Protein AF-F8E6B6-F1 (afdb_monomer)

Foldseek 3Di:
DDPLVVVCVVCVVVVADSVLSVVLVVDPDPDPVVSVVVSVVVSVVVVVVVVLVVVVVVVCLPDPPPQPDDDCPPDDDPPPDDPVCLLCVVCVVVVHDDDDDDDPPPCSVVSVSNSVVSVSVND

Mean predicted aligned error: 11.12 Å

Organism: Flexistipes sinusarabici (strain ATCC 49648 / DSM 4947 / MAS 10) (NCBI:txid717231)

pLDDT: mean 74.91, std 8.6, range [46.22, 86.38]

Secondary structure (DSSP, 8-state):
--HHHHHHHHHHHTT--THHHHHHTT---SSHHHHHHHHHHHHHHHHHHHHHHHHHHHTT-S-TTS-TT--GGG----TT--HHHHHTTHHHHHTPPP----STTSSHHHHHHHHHHHHHH--

Nearest PDB structures (foldseek):
  8q4d-assembly1_O  TM=7.217E-01  e=8.649E-02  Geobacillus stearothermophilus
  8q3w-assembly1_A  TM=5.549E-01  e=1.029E-01  Geobacillus stearothermophilus

InterPro domains:
  IPR002611 IstB-like ATP-binding domain [PF01695] (33-119)
  IPR027417 P-loop containing nucleoside triphosphate hydrolase [G3DSA:3.40.50.300] (58-122)
  IPR027417 P-loop containing nucleoside triphosphate hydrolase [SSF52540] (30-116)

Solvent-accessible surface area (backbone atoms only — not comparable to full-atom values): 7794 Å² total; per-residue (Å²): 134,55,74,67,56,56,51,47,51,52,30,56,76,70,70,44,66,72,62,53,64,65,45,60,79,72,58,89,56,86,51,69,67,60,36,52,50,54,51,49,50,53,51,53,50,52,52,50,53,52,49,48,54,50,50,53,62,70,68,61,68,89,66,91,87,73,75,90,75,77,74,70,84,85,64,87,63,59,98,89,54,51,73,65,43,46,48,68,32,44,44,65,80,70,72,51,86,87,81,88,83,77,66,90,87,76,47,58,73,58,50,55,47,54,35,55,49,33,39,60,74,74,109

Structure (mmCIF, N/CA/C/O backbone):
data_AF-F8E6B6-F1
#
_entry.id   AF-F8E6B6-F1
#
loop_
_atom_site.group_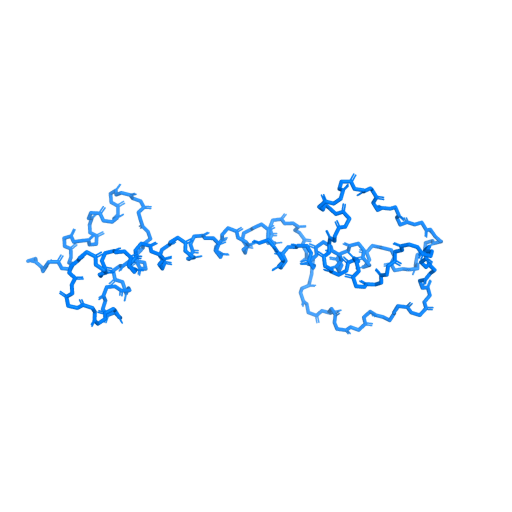PDB
_atom_site.id
_atom_site.type_symbol
_atom_site.label_atom_id
_atom_site.label_alt_id
_atom_site.label_comp_id
_atom_site.label_asym_id
_atom_site.label_entity_id
_atom_site.label_seq_id
_atom_site.pdbx_PDB_ins_code
_atom_site.Cartn_x
_atom_site.Cartn_y
_atom_site.Cartn_z
_atom_site.occupancy
_atom_site.B_iso_or_equiv
_atom_site.auth_seq_id
_atom_site.auth_comp_id
_atom_site.auth_asym_id
_atom_site.auth_atom_id
_atom_site.pdbx_PDB_model_num
ATOM 1 N N . MET A 1 1 ? -9.325 5.562 35.768 1.00 56.88 1 MET A N 1
ATOM 2 C CA . MET A 1 1 ? -8.931 5.036 34.451 1.00 56.88 1 MET A CA 1
ATOM 3 C C . MET A 1 1 ? -10.091 5.275 33.508 1.00 56.88 1 MET A C 1
ATOM 5 O O . MET A 1 1 ? -11.202 4.861 33.825 1.00 56.88 1 MET A O 1
ATOM 9 N N . SER A 1 2 ? -9.884 6.057 32.454 1.00 79.25 2 SER A N 1
ATOM 10 C CA . SER A 1 2 ? -10.940 6.362 31.484 1.00 79.25 2 SER A CA 1
ATOM 11 C C . SER A 1 2 ? -11.155 5.178 30.534 1.00 79.25 2 SER A C 1
ATOM 13 O O . SER A 1 2 ? -10.240 4.397 30.288 1.00 79.25 2 SER A O 1
ATOM 15 N N . VAL A 1 3 ? -12.357 5.047 29.964 1.00 74.38 3 VAL A N 1
ATOM 16 C CA . VAL A 1 3 ? -12.676 3.981 28.990 1.00 74.38 3 VAL A CA 1
ATOM 17 C C . VAL A 1 3 ? -11.701 3.994 27.801 1.00 74.38 3 VAL A C 1
ATOM 19 O O . VAL A 1 3 ? -11.324 2.941 27.296 1.00 74.38 3 VAL A O 1
ATOM 22 N N . ILE A 1 4 ? -11.236 5.179 27.397 1.00 75.00 4 ILE A N 1
ATOM 23 C CA . ILE A 1 4 ? -10.268 5.368 26.308 1.00 75.00 4 ILE A CA 1
ATOM 24 C C . ILE A 1 4 ? -8.899 4.769 26.669 1.00 75.00 4 ILE A C 1
ATOM 26 O O . ILE A 1 4 ? -8.270 4.129 25.827 1.00 75.00 4 ILE A O 1
ATOM 30 N N . GLU A 1 5 ? -8.452 4.918 27.918 1.00 75.06 5 GLU A N 1
ATOM 31 C CA . GLU A 1 5 ? -7.196 4.323 28.398 1.00 75.06 5 GLU A CA 1
ATOM 32 C C . GLU A 1 5 ? -7.261 2.790 28.380 1.00 75.06 5 GLU A C 1
ATOM 34 O O . GLU A 1 5 ? -6.332 2.146 27.896 1.00 75.06 5 GLU A O 1
ATOM 39 N N . SER A 1 6 ? -8.381 2.199 28.810 1.00 74.31 6 SER A N 1
ATOM 40 C CA . SER A 1 6 ? -8.574 0.741 28.769 1.00 74.31 6 SER A CA 1
ATOM 41 C C . SER A 1 6 ? -8.606 0.192 27.338 1.00 74.31 6 SER A C 1
ATOM 43 O O . SER A 1 6 ? -8.052 -0.872 27.062 1.00 74.31 6 SER A O 1
ATOM 45 N N . VAL A 1 7 ? -9.206 0.927 26.397 1.00 75.81 7 VAL A N 1
ATOM 46 C CA . VAL A 1 7 ? -9.181 0.558 24.972 1.00 75.81 7 VAL A CA 1
ATOM 47 C C . VAL A 1 7 ? -7.761 0.638 24.406 1.00 75.81 7 VAL A C 1
ATOM 49 O O . VAL A 1 7 ? -7.362 -0.237 23.635 1.00 75.81 7 VAL A O 1
ATOM 52 N N . ALA A 1 8 ? -6.979 1.648 24.790 1.00 75.69 8 ALA A N 1
ATOM 53 C CA . ALA A 1 8 ? -5.594 1.786 24.350 1.00 75.69 8 ALA A CA 1
ATOM 54 C C . ALA A 1 8 ? -4.710 0.624 24.836 1.00 75.69 8 ALA A C 1
ATOM 56 O O . ALA A 1 8 ? -3.876 0.124 24.075 1.00 75.69 8 ALA A O 1
ATOM 57 N N . GLU A 1 9 ? -4.911 0.159 26.070 1.00 75.50 9 GLU A N 1
ATOM 58 C CA . GLU A 1 9 ? -4.213 -1.012 26.613 1.00 75.50 9 GLU A CA 1
ATOM 59 C C . GLU A 1 9 ? -4.593 -2.304 25.887 1.00 75.50 9 GLU A C 1
ATOM 61 O O . GLU A 1 9 ? -3.701 -3.029 25.441 1.00 75.50 9 GLU A O 1
ATOM 66 N N . ALA A 1 10 ? -5.888 -2.542 25.655 1.00 73.00 10 ALA A N 1
ATOM 67 C CA . ALA A 1 10 ? -6.349 -3.688 24.873 1.00 73.00 10 ALA A CA 1
ATOM 68 C C . ALA A 1 10 ? -5.787 -3.664 23.438 1.00 73.00 10 ALA A C 1
ATOM 70 O O . ALA A 1 10 ? -5.333 -4.684 22.919 1.00 73.00 10 ALA A O 1
ATOM 71 N N . CYS A 1 11 ? -5.737 -2.487 22.800 1.00 78.19 11 CYS A N 1
ATOM 72 C CA . CYS A 1 11 ? -5.118 -2.329 21.482 1.00 78.19 11 CYS A CA 1
ATOM 73 C C . CYS A 1 11 ? -3.627 -2.688 21.505 1.00 78.19 11 CYS A C 1
ATOM 75 O O . CYS A 1 11 ? -3.135 -3.330 20.577 1.00 78.19 11 CYS A O 1
ATOM 77 N N . LYS A 1 12 ? -2.902 -2.318 22.566 1.00 75.94 12 LYS A N 1
ATOM 78 C CA . LYS A 1 12 ? -1.479 -2.646 22.728 1.00 75.94 12 LYS A CA 1
ATOM 79 C C . LYS A 1 12 ? -1.258 -4.154 22.872 1.00 75.94 12 LYS A C 1
ATOM 81 O O . LYS A 1 12 ? -0.342 -4.684 22.244 1.00 75.94 12 LYS A O 1
ATOM 86 N N . GLU A 1 13 ? -2.095 -4.838 23.648 1.00 75.19 13 GLU A N 1
ATOM 87 C CA . GLU A 1 13 ? -2.023 -6.292 23.848 1.00 75.19 13 GLU A CA 1
ATOM 88 C C . GLU A 1 13 ? -2.354 -7.067 22.563 1.00 75.19 13 GLU A C 1
ATOM 90 O O . GLU A 1 13 ? -1.638 -7.991 22.175 1.00 75.19 13 GLU A O 1
ATOM 95 N N . LEU A 1 14 ? -3.358 -6.600 21.818 1.00 76.25 14 LEU A N 1
ATOM 96 C CA . LEU A 1 14 ? -3.760 -7.160 20.525 1.00 76.25 14 LEU A CA 1
ATOM 97 C C . LEU A 1 14 ? -2.840 -6.758 19.356 1.00 76.25 14 LEU A C 1
ATOM 99 O O . LEU A 1 14 ? -3.092 -7.145 18.213 1.00 76.25 14 LEU A O 1
ATOM 103 N N . LYS A 1 15 ? -1.768 -5.989 19.610 1.00 76.94 15 LYS A N 1
ATOM 104 C CA . LYS A 1 15 ? -0.851 -5.449 18.583 1.00 76.94 15 LYS A CA 1
ATOM 105 C C . LYS A 1 15 ? -1.586 -4.659 17.489 1.00 76.94 15 LYS A C 1
ATOM 107 O O . LYS A 1 15 ? -1.247 -4.715 16.302 1.00 76.94 15 LYS A O 1
ATOM 112 N N . L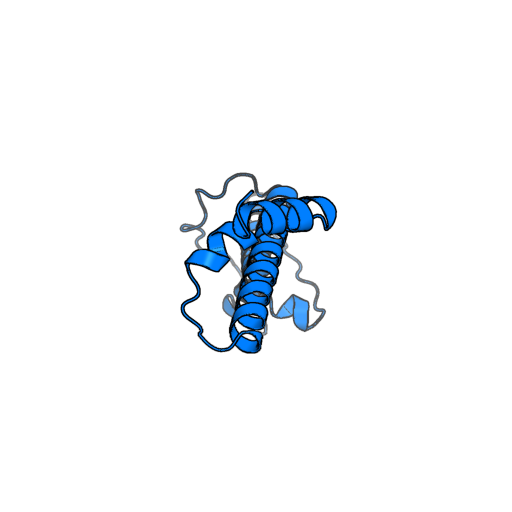EU A 1 16 ? -2.625 -3.943 17.888 1.00 76.19 16 LEU A N 1
ATOM 113 C CA . LEU A 1 16 ? -3.354 -3.011 17.046 1.00 76.19 16 LEU A CA 1
ATOM 114 C C . LEU A 1 16 ? -2.643 -1.653 17.027 1.00 76.19 16 LEU A C 1
ATOM 116 O O . LEU A 1 16 ? -1.962 -1.281 17.985 1.00 76.19 16 LEU A O 1
ATOM 120 N N . SER A 1 17 ? -2.757 -0.918 15.916 1.00 75.75 17 SER A N 1
ATOM 121 C CA . SER A 1 17 ? -2.135 0.403 15.811 1.00 75.75 17 SER A CA 1
ATOM 122 C C . SER A 1 17 ? -2.744 1.364 16.834 1.00 75.75 17 SER A C 1
ATOM 124 O O . SER A 1 17 ? -3.958 1.369 17.041 1.00 75.75 17 SER A O 1
ATOM 126 N N . ARG A 1 18 ? -1.920 2.249 17.416 1.00 72.75 18 ARG A N 1
ATOM 127 C CA . ARG A 1 18 ? -2.408 3.350 18.274 1.00 72.75 18 ARG A CA 1
ATOM 128 C C . ARG A 1 18 ? -3.402 4.258 17.548 1.00 72.75 18 ARG A C 1
ATOM 130 O O . ARG A 1 18 ? -4.278 4.821 18.193 1.00 72.75 18 ARG A O 1
ATOM 137 N N . ASN A 1 19 ? -3.334 4.301 16.217 1.00 76.06 19 ASN A N 1
ATOM 138 C CA . ASN A 1 19 ? -4.248 5.068 15.374 1.00 76.06 19 ASN A CA 1
ATOM 139 C C . ASN A 1 19 ? -5.722 4.673 15.549 1.00 76.06 19 ASN A C 1
ATOM 141 O O . ASN A 1 19 ? -6.592 5.475 15.231 1.00 76.06 19 ASN A O 1
ATOM 145 N N . ILE A 1 20 ? -6.027 3.472 16.056 1.00 79.81 20 ILE A N 1
ATOM 146 C CA . ILE A 1 20 ? -7.405 3.089 16.393 1.00 79.81 20 ILE A CA 1
ATOM 147 C C . ILE A 1 20 ? -7.975 4.034 17.457 1.00 79.81 20 ILE A C 1
ATOM 149 O O . ILE A 1 20 ? -9.082 4.540 17.302 1.00 79.81 20 ILE A O 1
ATOM 153 N N . VAL A 1 21 ? -7.209 4.331 18.506 1.00 77.75 21 VAL A N 1
ATOM 154 C CA . VAL A 1 21 ? -7.656 5.214 19.593 1.00 77.75 21 VAL A CA 1
ATOM 155 C C . VAL A 1 21 ? -7.868 6.639 19.073 1.00 77.75 21 VAL A C 1
ATOM 157 O O . VAL A 1 21 ? -8.877 7.267 19.387 1.00 77.75 21 VAL A O 1
ATOM 160 N N . ASP A 1 22 ? -6.975 7.112 18.202 1.00 80.38 22 ASP A N 1
ATOM 161 C CA . ASP A 1 22 ? -7.087 8.437 17.581 1.00 80.38 22 ASP A CA 1
ATOM 162 C C . ASP A 1 22 ? -8.288 8.535 16.626 1.00 80.38 22 ASP A C 1
ATOM 164 O O . ASP A 1 22 ? -8.912 9.589 16.497 1.00 80.38 22 ASP A O 1
ATOM 168 N N . ASN A 1 23 ? -8.626 7.440 15.941 1.00 82.06 23 ASN A N 1
ATOM 169 C CA . ASN A 1 23 ? -9.745 7.390 15.004 1.00 82.06 23 ASN A CA 1
ATOM 170 C C . ASN A 1 23 ? -11.100 7.249 15.705 1.00 82.06 23 ASN A C 1
ATOM 172 O O . ASN A 1 23 ? -12.094 7.731 15.169 1.00 82.06 23 ASN A O 1
ATOM 176 N N . MET A 1 24 ? -11.152 6.681 16.916 1.00 78.94 24 MET A N 1
ATOM 177 C CA . MET A 1 24 ? -12.389 6.630 17.707 1.00 78.94 24 MET A CA 1
ATOM 178 C C . MET A 1 24 ? -12.981 8.020 17.967 1.00 78.94 24 MET A C 1
ATOM 180 O O . MET A 1 24 ? -14.197 8.161 17.987 1.00 78.94 24 MET A O 1
ATOM 184 N N . GLN A 1 25 ? -12.145 9.050 18.130 1.00 78.44 25 GLN A N 1
ATOM 185 C CA . GLN A 1 25 ? -12.607 10.428 18.356 1.00 78.44 25 GLN A CA 1
ATOM 186 C C . GLN A 1 25 ? -13.094 11.126 17.077 1.00 78.44 25 GLN A C 1
ATOM 188 O O . GLN A 1 25 ? -13.721 12.180 17.148 1.00 78.44 25 GLN A O 1
ATOM 193 N N . LYS A 1 26 ? -12.788 10.566 15.901 1.00 80.19 26 LYS A N 1
ATOM 194 C CA . LYS A 1 26 ? -13.117 11.157 14.595 1.00 80.19 26 LYS A CA 1
ATOM 195 C C . LYS A 1 26 ? -14.408 10.601 14.001 1.00 80.19 26 LYS A C 1
ATOM 197 O O . LYS A 1 26 ? -14.965 11.214 13.096 1.00 80.19 26 LYS A O 1
ATOM 202 N N . ILE A 1 27 ? -14.864 9.446 14.480 1.00 81.31 27 ILE A N 1
ATOM 203 C C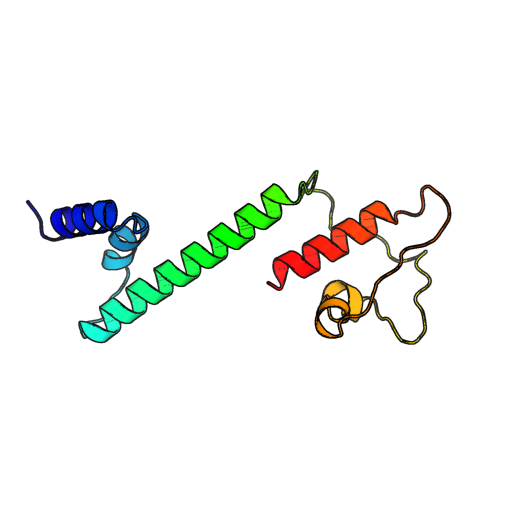A . ILE A 1 27 ? -16.082 8.793 14.003 1.00 81.31 27 ILE A CA 1
ATOM 204 C C . ILE A 1 27 ? -17.276 9.346 14.788 1.00 81.31 27 ILE A C 1
ATOM 206 O O . ILE A 1 27 ? -17.318 9.241 16.010 1.00 81.31 27 ILE A O 1
ATOM 210 N N . GLN A 1 28 ? -18.254 9.912 14.081 1.00 76.62 28 GLN A N 1
ATOM 211 C CA . GLN A 1 28 ? -19.474 10.504 14.654 1.00 76.62 28 GLN A CA 1
ATOM 212 C C . GLN A 1 28 ? -20.702 9.596 14.468 1.00 76.62 28 GLN A C 1
ATOM 214 O O . GLN A 1 28 ? -21.810 10.070 14.241 1.00 76.62 28 GLN A O 1
ATOM 219 N N . GLU A 1 29 ? -20.504 8.280 14.511 1.00 81.31 29 GLU A N 1
ATOM 220 C CA . GLU A 1 29 ? -21.566 7.303 14.266 1.00 81.31 29 GLU A CA 1
ATOM 221 C C . GLU A 1 29 ? -22.213 6.860 15.587 1.00 81.31 29 GLU A C 1
ATOM 223 O O . GLU A 1 29 ? -21.534 6.340 16.474 1.00 81.31 29 GLU A O 1
ATOM 228 N N . GLU A 1 30 ? -23.528 7.048 15.716 1.00 77.81 30 GLU A N 1
ATOM 229 C CA . GLU A 1 30 ? -24.284 6.697 16.930 1.00 77.81 30 GLU A CA 1
ATOM 230 C C . GLU A 1 30 ? -24.538 5.184 17.055 1.00 77.81 30 GLU A C 1
ATOM 232 O O . GLU A 1 30 ? -24.645 4.642 18.160 1.00 77.81 30 GLU A O 1
ATOM 237 N N . ASP A 1 31 ? -24.604 4.476 15.922 1.00 86.38 31 ASP A N 1
ATOM 238 C CA . ASP A 1 31 ? -24.736 3.021 15.891 1.00 86.38 31 ASP A CA 1
ATOM 239 C C . ASP A 1 31 ? -23.390 2.356 16.206 1.00 86.38 31 ASP A C 1
ATOM 241 O O . ASP A 1 31 ? -22.424 2.430 15.441 1.00 86.38 31 ASP A O 1
ATOM 245 N N . ARG A 1 32 ? -23.353 1.633 17.329 1.00 81.69 32 ARG A N 1
ATOM 246 C CA . ARG A 1 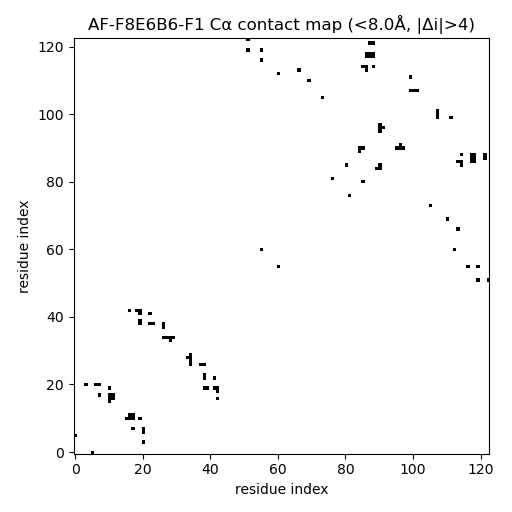32 ? -22.159 0.952 17.849 1.00 81.69 32 ARG A CA 1
ATOM 247 C C . ARG A 1 32 ? -21.551 -0.035 16.851 1.00 81.69 32 ARG A C 1
ATOM 249 O O . ARG A 1 32 ? -20.329 -0.184 16.825 1.00 81.69 32 ARG A O 1
ATOM 256 N N . TYR A 1 33 ? -22.367 -0.707 16.036 1.00 77.31 33 TYR A N 1
ATOM 257 C CA . TYR A 1 33 ? -21.869 -1.668 15.050 1.00 77.31 33 TYR A CA 1
ATOM 258 C C . TYR A 1 33 ? -21.242 -0.960 13.850 1.00 77.31 33 TYR A C 1
ATOM 260 O O . TYR A 1 33 ? -20.168 -1.357 13.396 1.00 77.31 33 TYR A O 1
ATOM 268 N N . LYS A 1 34 ? -21.868 0.118 13.367 1.00 74.75 34 LYS A N 1
ATOM 269 C CA . LYS A 1 34 ? -21.320 0.926 12.269 1.00 74.75 34 LYS A CA 1
ATOM 270 C C . LYS A 1 34 ? -20.063 1.683 12.689 1.00 74.75 34 LYS A C 1
ATOM 272 O O . LYS A 1 34 ? -19.108 1.726 11.918 1.00 74.75 34 LYS A O 1
ATOM 277 N N . PHE A 1 35 ? -2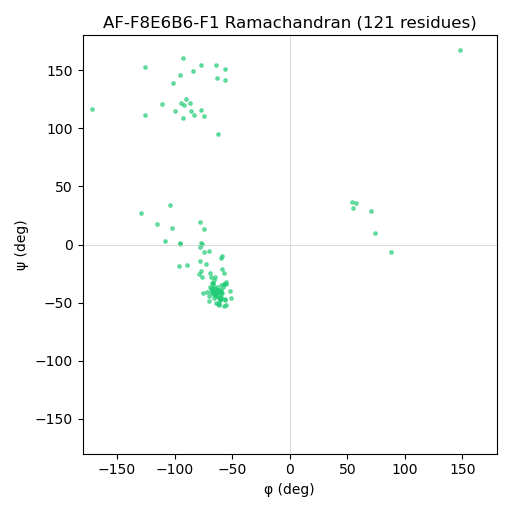0.025 2.191 13.920 1.00 83.88 35 PHE A N 1
ATOM 278 C CA . PHE A 1 35 ? -18.834 2.793 14.516 1.00 83.88 35 PHE A CA 1
ATOM 279 C C . PHE A 1 35 ? -17.645 1.825 14.480 1.00 83.88 35 PHE A C 1
ATOM 281 O O . PHE A 1 35 ? -16.570 2.153 13.979 1.00 83.88 35 PHE A O 1
ATOM 288 N N . LEU A 1 36 ? -17.851 0.601 14.972 1.00 81.88 36 LEU A N 1
ATOM 289 C CA . LEU A 1 36 ? -16.806 -0.418 15.037 1.00 81.88 36 LEU A CA 1
ATOM 290 C C . LEU A 1 36 ? -16.365 -0.877 13.639 1.00 81.88 36 LEU A C 1
ATOM 292 O O . LEU A 1 36 ? -15.173 -1.080 13.401 1.00 81.88 36 LEU A O 1
ATOM 296 N N . LEU A 1 37 ? -17.307 -0.977 12.697 1.00 79.06 37 LEU A N 1
ATOM 297 C CA . LEU A 1 37 ? -17.008 -1.268 11.297 1.00 79.06 37 LEU A CA 1
ATOM 298 C C . LEU A 1 37 ? -16.124 -0.182 10.667 1.00 79.06 37 LEU A C 1
ATOM 300 O O . LEU A 1 37 ? -15.089 -0.514 10.089 1.00 79.06 37 LEU A O 1
ATOM 304 N N . GLN A 1 38 ? -16.490 1.096 10.804 1.00 80.81 38 GLN A N 1
ATOM 305 C CA . GLN A 1 38 ? -15.702 2.216 10.273 1.00 80.81 38 GLN A CA 1
ATOM 306 C C . GLN A 1 38 ? -14.305 2.265 10.901 1.00 80.81 38 GLN A C 1
ATOM 308 O O . GLN A 1 38 ? -13.308 2.464 10.206 1.00 80.81 38 GLN A O 1
ATOM 313 N N . LEU A 1 39 ? -14.210 2.008 12.206 1.00 84.19 39 LEU A N 1
ATOM 314 C CA . LEU A 1 39 ? -12.941 1.968 12.923 1.00 84.19 39 LEU A CA 1
ATOM 315 C C . LEU A 1 39 ? -11.995 0.897 12.363 1.00 84.19 39 LEU A C 1
ATOM 317 O O . LEU A 1 39 ? -10.819 1.171 12.107 1.00 84.19 39 LEU A O 1
ATOM 321 N N . PHE A 1 40 ? -12.504 -0.316 12.137 1.00 81.50 40 PHE A N 1
ATOM 322 C CA . PHE A 1 40 ? -11.710 -1.388 11.544 1.00 81.50 40 PHE A CA 1
ATOM 323 C C . PHE A 1 40 ? -11.374 -1.133 10.076 1.00 81.50 40 PHE A C 1
ATOM 325 O O . PHE A 1 40 ? -10.256 -1.437 9.664 1.00 81.50 40 PHE A O 1
ATOM 332 N N . GLN A 1 41 ? -12.274 -0.532 9.297 1.00 82.69 41 GLN A N 1
ATOM 333 C CA . GLN A 1 41 ? -11.982 -0.139 7.916 1.00 82.69 41 GLN A CA 1
ATOM 334 C C . GLN A 1 41 ? -10.811 0.851 7.844 1.00 82.69 41 GLN A C 1
ATOM 336 O O . GLN A 1 41 ? -9.889 0.641 7.053 1.00 82.69 41 GLN A O 1
ATOM 341 N N . LEU A 1 42 ? -10.790 1.864 8.717 1.00 83.31 42 LEU A N 1
ATOM 342 C CA . LEU A 1 42 ? -9.684 2.823 8.803 1.00 83.31 42 LEU A CA 1
ATOM 343 C C . LEU A 1 42 ? -8.354 2.147 9.168 1.00 83.31 42 LEU A C 1
ATOM 345 O O . LEU A 1 42 ? -7.317 2.467 8.587 1.00 83.31 42 LEU A O 1
ATOM 349 N N . GLU A 1 43 ? -8.364 1.189 10.096 1.00 84.06 43 GLU A N 1
ATOM 350 C CA . GLU A 1 43 ? -7.153 0.444 10.464 1.00 84.06 43 GLU A CA 1
ATOM 351 C C . GLU A 1 43 ? -6.660 -0.467 9.329 1.00 84.06 43 GLU A C 1
ATOM 353 O O . GLU A 1 43 ? -5.456 -0.540 9.073 1.00 84.06 43 GLU A O 1
ATOM 358 N N . ILE A 1 44 ? -7.566 -1.150 8.621 1.00 82.38 44 ILE A N 1
ATOM 359 C CA . ILE A 1 44 ? -7.216 -1.985 7.463 1.00 82.38 44 ILE A CA 1
ATOM 360 C C . ILE A 1 44 ? -6.563 -1.127 6.378 1.00 82.38 44 ILE A C 1
ATOM 362 O O . ILE A 1 44 ? -5.501 -1.495 5.868 1.00 82.38 44 ILE A O 1
ATOM 366 N N . GLN A 1 45 ? -7.152 0.029 6.066 1.00 84.56 45 GLN A N 1
ATOM 367 C CA . GLN A 1 45 ? -6.602 0.970 5.094 1.00 84.56 45 GLN A CA 1
ATOM 368 C C . GLN A 1 45 ? -5.217 1.467 5.524 1.00 84.56 45 GLN A C 1
ATOM 370 O O . GLN A 1 45 ? -4.258 1.372 4.761 1.00 84.56 45 GLN A O 1
ATOM 375 N N . HIS A 1 46 ? -5.068 1.884 6.782 1.00 84.69 46 HIS A N 1
ATOM 376 C CA . HIS A 1 46 ? -3.785 2.330 7.321 1.00 84.69 46 HIS A CA 1
ATOM 377 C C . HIS A 1 46 ? -2.701 1.235 7.259 1.00 84.69 46 HIS A C 1
ATOM 379 O O . HIS A 1 46 ? -1.542 1.504 6.931 1.00 84.69 46 HIS A O 1
ATOM 385 N N . ARG A 1 47 ? -3.052 -0.029 7.531 1.00 83.81 47 ARG A N 1
ATOM 386 C CA . ARG A 1 47 ? -2.130 -1.169 7.376 1.00 83.81 47 ARG A CA 1
ATOM 387 C C . ARG A 1 47 ? -1.757 -1.416 5.918 1.00 83.81 47 ARG A C 1
ATOM 389 O O . ARG A 1 47 ? -0.590 -1.712 5.648 1.00 83.81 47 ARG A O 1
ATOM 396 N N . ALA A 1 48 ? -2.711 -1.304 4.996 1.00 83.94 48 ALA A N 1
ATOM 397 C CA . ALA A 1 48 ? -2.456 -1.440 3.566 1.00 83.94 48 ALA A CA 1
ATOM 398 C C . ALA A 1 48 ? -1.479 -0.360 3.078 1.00 83.94 48 ALA A C 1
ATOM 400 O O . ALA A 1 48 ? -0.471 -0.688 2.451 1.00 83.94 48 ALA A O 1
ATOM 401 N N . ASP A 1 49 ? -1.694 0.895 3.468 1.00 83.81 49 ASP A N 1
ATOM 402 C CA . ASP A 1 49 ? -0.834 2.016 3.084 1.00 83.81 49 ASP A CA 1
ATOM 403 C C . ASP A 1 49 ? 0.576 1.893 3.670 1.00 83.81 49 ASP A C 1
ATOM 405 O O . ASP A 1 49 ? 1.568 2.066 2.960 1.00 83.81 49 ASP A O 1
ATOM 409 N N . ASN A 1 50 ? 0.701 1.478 4.933 1.00 84.31 50 ASN A N 1
ATOM 410 C CA . ASN A 1 50 ? 2.010 1.204 5.528 1.00 84.31 50 ASN A CA 1
ATOM 411 C C . ASN A 1 50 ? 2.741 0.053 4.832 1.00 84.31 50 ASN A C 1
ATOM 413 O O . ASN A 1 50 ? 3.958 0.116 4.634 1.00 84.31 50 ASN A O 1
ATOM 417 N N . ARG A 1 51 ? 2.020 -1.004 4.436 1.00 83.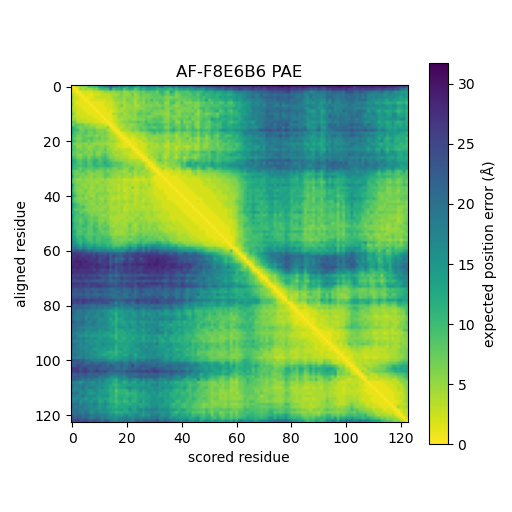25 51 ARG A N 1
ATOM 418 C CA . ARG A 1 51 ? 2.600 -2.116 3.673 1.00 83.25 51 ARG A CA 1
ATOM 419 C C . ARG A 1 51 ? 3.090 -1.641 2.306 1.00 83.25 51 ARG A C 1
ATOM 421 O O . ARG A 1 51 ? 4.213 -1.985 1.941 1.00 83.25 51 ARG A O 1
ATOM 428 N N . ARG A 1 52 ? 2.306 -0.823 1.594 1.00 81.00 52 ARG A N 1
ATOM 429 C CA . ARG A 1 52 ? 2.705 -0.196 0.321 1.00 81.00 52 ARG A CA 1
ATOM 430 C C . ARG A 1 52 ? 3.972 0.633 0.487 1.00 81.00 52 ARG A C 1
ATOM 432 O O . ARG A 1 52 ? 4.965 0.368 -0.183 1.00 81.00 52 ARG A O 1
ATOM 439 N N . GLN A 1 53 ? 3.990 1.557 1.447 1.00 80.56 53 GLN A N 1
ATOM 440 C CA . GLN A 1 53 ? 5.157 2.402 1.711 1.00 80.56 53 GLN A CA 1
ATOM 441 C C . GLN A 1 53 ? 6.400 1.585 2.075 1.00 80.56 53 GLN A C 1
ATOM 443 O O . GLN A 1 53 ? 7.497 1.886 1.604 1.00 80.56 53 GLN A O 1
ATOM 448 N N . ARG A 1 54 ? 6.253 0.535 2.893 1.00 82.88 54 ARG A N 1
ATOM 449 C CA . ARG A 1 54 ? 7.368 -0.352 3.245 1.00 82.88 54 ARG A CA 1
ATOM 450 C C . ARG A 1 54 ? 7.894 -1.106 2.027 1.00 82.88 54 ARG A C 1
ATOM 452 O O . ARG A 1 54 ? 9.106 -1.204 1.872 1.00 82.88 54 ARG A O 1
ATOM 459 N N . ASN A 1 55 ? 7.010 -1.614 1.173 1.00 81.44 55 ASN A N 1
ATOM 460 C CA . ASN A 1 55 ? 7.401 -2.307 -0.053 1.00 81.44 55 ASN A CA 1
ATOM 461 C C . ASN A 1 55 ? 8.133 -1.361 -1.015 1.00 81.44 55 ASN A C 1
ATOM 463 O O . ASN A 1 55 ? 9.197 -1.720 -1.508 1.00 81.44 55 ASN A O 1
ATOM 467 N N . ILE A 1 56 ? 7.628 -0.137 -1.205 1.00 76.19 56 ILE A N 1
ATOM 468 C CA . ILE A 1 56 ? 8.282 0.902 -2.019 1.00 76.19 56 ILE A CA 1
ATOM 469 C C . ILE A 1 56 ? 9.675 1.224 -1.461 1.00 76.19 56 ILE A C 1
ATOM 471 O O . ILE A 1 56 ? 10.651 1.236 -2.205 1.00 76.19 56 ILE A O 1
ATOM 475 N N . LYS A 1 57 ? 9.807 1.421 -0.142 1.00 76.12 57 LYS A N 1
ATOM 476 C CA . LYS A 1 57 ? 11.114 1.663 0.497 1.00 76.12 57 LYS A CA 1
ATOM 477 C C . LYS A 1 57 ? 12.068 0.477 0.332 1.00 76.12 57 LYS A C 1
ATOM 479 O O . LYS A 1 57 ? 13.239 0.673 0.029 1.00 76.12 57 LYS A O 1
ATOM 484 N N . SER A 1 58 ? 11.572 -0.747 0.517 1.00 77.12 58 SER A N 1
ATOM 485 C CA . SER A 1 58 ? 12.373 -1.970 0.398 1.00 77.12 58 SER A CA 1
ATOM 486 C C . SER A 1 58 ? 12.811 -2.265 -1.035 1.00 77.12 58 SER A C 1
ATOM 488 O O . SER A 1 58 ? 13.815 -2.945 -1.217 1.00 77.12 58 SER A O 1
ATOM 490 N N . ALA A 1 59 ? 12.085 -1.772 -2.039 1.00 71.81 59 ALA A N 1
ATOM 491 C CA . ALA A 1 59 ? 12.439 -1.935 -3.445 1.00 71.81 59 ALA A CA 1
ATOM 492 C C . ALA A 1 59 ? 13.686 -1.124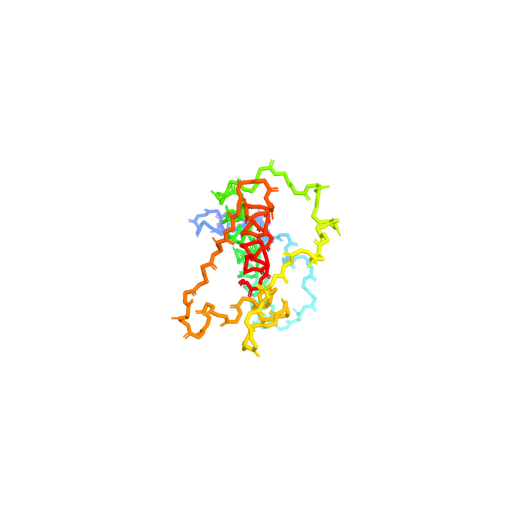 -3.856 1.00 71.81 59 ALA A C 1
ATOM 494 O O . ALA A 1 59 ? 14.159 -1.269 -4.978 1.00 71.81 59 ALA A O 1
ATOM 495 N N . GLY A 1 60 ? 14.245 -0.293 -2.963 1.00 66.62 60 GLY A N 1
ATOM 496 C CA . GLY A 1 60 ? 15.525 0.378 -3.204 1.00 66.62 60 GLY A CA 1
ATOM 497 C C . GLY A 1 60 ? 15.451 1.463 -4.278 1.00 66.62 60 GLY A C 1
ATOM 498 O O . GLY A 1 60 ? 16.436 1.732 -4.959 1.00 66.62 60 GLY A O 1
ATOM 499 N N . PHE A 1 61 ? 14.285 2.090 -4.450 1.00 66.00 61 PHE A N 1
ATOM 500 C CA . PHE A 1 61 ? 14.085 3.190 -5.387 1.00 66.00 61 PHE A CA 1
ATOM 501 C C . PHE A 1 61 ? 14.968 4.401 -4.994 1.00 66.00 61 PHE A C 1
ATOM 503 O O . PHE A 1 61 ? 14.598 5.205 -4.143 1.00 66.00 61 PHE A O 1
ATOM 510 N N . TYR A 1 62 ? 16.159 4.510 -5.601 1.00 56.88 62 TYR A N 1
ATOM 511 C CA . TYR A 1 62 ? 17.293 5.347 -5.166 1.00 56.88 62 TYR A CA 1
ATOM 512 C C . TYR A 1 62 ? 17.076 6.864 -5.067 1.00 56.88 62 TYR A C 1
ATOM 514 O O . TYR A 1 62 ? 17.916 7.543 -4.492 1.00 56.88 62 TYR A O 1
ATOM 522 N N . ASN A 1 63 ? 15.993 7.432 -5.583 1.00 54.22 63 ASN A N 1
ATOM 523 C CA . ASN A 1 63 ? 15.669 8.847 -5.393 1.00 54.22 63 ASN A CA 1
ATOM 524 C C . ASN A 1 63 ? 14.273 9.067 -5.937 1.00 54.22 63 ASN A C 1
ATOM 526 O O . ASN A 1 63 ? 14.157 8.905 -7.134 1.00 54.22 63 ASN A O 1
ATOM 530 N N . MET A 1 64 ? 13.276 9.459 -5.122 1.00 54.88 64 MET A N 1
ATOM 531 C CA . MET A 1 64 ? 11.898 9.819 -5.540 1.00 54.88 64 MET A CA 1
ATOM 532 C C . MET A 1 64 ? 11.777 11.221 -6.193 1.00 54.88 64 MET A C 1
ATOM 534 O O . MET A 1 64 ? 10.689 11.628 -6.583 1.00 54.88 64 MET A O 1
ATOM 538 N N . LYS A 1 65 ? 12.876 11.977 -6.330 1.00 46.22 65 LYS A N 1
ATOM 539 C CA . LYS A 1 65 ? 12.841 13.409 -6.692 1.00 46.22 65 LYS A CA 1
ATOM 540 C C . LYS A 1 65 ? 13.017 13.755 -8.182 1.00 46.22 65 LYS A C 1
ATOM 542 O O . LYS A 1 65 ? 12.995 14.933 -8.498 1.00 46.22 65 LYS A O 1
ATOM 547 N N . SER A 1 66 ? 13.167 12.788 -9.093 1.00 49.97 66 SER A N 1
ATOM 548 C CA . SER A 1 66 ? 13.550 13.067 -10.497 1.00 49.97 66 SER A CA 1
ATOM 549 C C . SER A 1 66 ? 12.647 12.406 -11.560 1.00 49.97 66 SER A C 1
ATOM 551 O O . SER A 1 66 ? 13.124 12.098 -12.649 1.00 49.97 66 SER A O 1
ATOM 553 N N . PHE A 1 67 ? 11.368 12.130 -11.260 1.00 51.88 67 PHE A N 1
ATOM 554 C CA . PHE A 1 67 ? 10.502 11.273 -12.107 1.00 51.88 67 PHE A CA 1
ATOM 555 C C . PHE A 1 67 ? 9.714 11.961 -13.213 1.00 51.88 67 PHE A C 1
ATOM 557 O O . PHE A 1 67 ? 9.219 11.264 -14.102 1.00 51.88 67 PHE A O 1
ATOM 564 N N . SER A 1 68 ? 9.551 13.281 -13.158 1.00 55.22 68 SER A N 1
ATOM 565 C CA . SER A 1 68 ? 8.668 14.003 -14.078 1.00 55.22 68 SER A CA 1
ATOM 566 C C . SER A 1 68 ? 9.220 14.119 -15.501 1.00 55.22 68 SER A C 1
ATOM 568 O O . SER A 1 68 ? 8.440 14.343 -16.418 1.00 55.22 68 SER A O 1
ATOM 570 N N . ASP A 1 69 ? 10.521 13.891 -15.709 1.00 55.16 69 ASP A N 1
ATOM 571 C CA . ASP A 1 69 ? 11.207 14.384 -16.914 1.00 55.16 69 ASP A CA 1
ATOM 572 C C . ASP A 1 69 ? 11.726 13.268 -17.838 1.00 55.16 69 ASP A C 1
ATOM 574 O O . ASP A 1 69 ? 12.595 13.501 -18.677 1.00 55.16 69 ASP A O 1
ATOM 578 N N . TYR A 1 70 ? 11.228 12.032 -17.707 1.00 60.66 70 TYR A N 1
ATOM 579 C CA . TYR A 1 70 ? 11.611 10.989 -18.664 1.00 60.66 70 TYR A CA 1
ATOM 580 C C . TYR A 1 70 ? 10.902 11.201 -19.999 1.00 60.66 70 TYR A C 1
ATOM 582 O O . TYR A 1 70 ? 9.689 11.020 -20.109 1.00 60.66 70 TYR A O 1
ATOM 590 N N . VAL A 1 71 ? 11.689 11.567 -21.004 1.00 60.19 71 VAL A N 1
ATOM 591 C CA . VAL A 1 71 ? 11.243 11.787 -22.374 1.00 60.19 71 VAL A CA 1
ATOM 592 C C . VAL A 1 71 ? 11.252 10.444 -23.110 1.00 60.19 71 VAL A C 1
ATOM 594 O O . VAL A 1 71 ? 12.308 9.859 -23.329 1.00 60.19 71 VAL A O 1
ATOM 597 N N . TYR A 1 72 ? 10.074 9.960 -23.512 1.00 64.62 72 TYR A N 1
ATOM 598 C CA . TYR A 1 72 ? 9.890 8.691 -24.234 1.00 64.62 72 TYR A CA 1
ATOM 599 C C . TYR A 1 72 ? 10.315 8.746 -25.721 1.00 64.62 72 TYR A C 1
ATOM 601 O O . TYR A 1 72 ? 9.966 7.854 -26.486 1.00 64.62 72 TYR A O 1
ATOM 609 N N . ASN A 1 73 ? 11.042 9.782 -26.155 1.00 59.88 73 ASN A N 1
ATOM 610 C CA . ASN A 1 73 ? 11.280 10.055 -27.580 1.00 59.88 73 ASN A CA 1
ATOM 611 C C . ASN A 1 73 ? 12.106 8.976 -28.298 1.00 59.88 73 ASN A C 1
ATOM 613 O O . ASN A 1 73 ? 11.905 8.783 -29.491 1.00 59.88 73 ASN A O 1
ATOM 617 N N . ASP A 1 74 ? 12.977 8.257 -27.586 1.00 63.81 74 ASP A N 1
ATOM 618 C CA . ASP A 1 74 ? 13.845 7.219 -28.170 1.00 63.81 74 ASP A CA 1
ATOM 619 C C . ASP A 1 74 ? 13.334 5.787 -27.904 1.00 63.81 74 ASP A C 1
ATOM 621 O O . ASP A 1 74 ? 14.079 4.813 -28.034 1.00 63.81 74 ASP A O 1
ATOM 625 N N . LEU A 1 75 ? 12.077 5.636 -27.471 1.00 70.38 75 LEU A N 1
ATOM 626 C CA . LEU A 1 75 ? 11.473 4.335 -27.181 1.00 70.38 75 LEU A CA 1
ATOM 627 C C . LEU A 1 75 ? 10.739 3.786 -28.401 1.00 70.38 75 LEU A C 1
ATOM 629 O O . LEU A 1 75 ? 9.648 4.233 -28.748 1.00 70.38 75 LEU A O 1
ATOM 633 N N . GLU A 1 76 ? 11.306 2.747 -29.003 1.00 70.75 76 GLU A N 1
ATOM 634 C CA . GLU A 1 76 ? 10.590 1.924 -29.971 1.00 70.75 76 GLU A CA 1
ATOM 635 C C . GLU A 1 76 ? 9.748 0.886 -29.227 1.00 70.75 76 GLU A C 1
ATOM 637 O O . GLU A 1 76 ? 10.269 -0.026 -28.581 1.00 70.75 76 GLU A O 1
ATOM 642 N N . LEU A 1 77 ? 8.427 1.043 -29.300 1.00 72.25 77 LEU A N 1
ATOM 643 C CA . LEU A 1 77 ? 7.472 0.099 -28.735 1.00 72.25 77 LEU A CA 1
ATOM 644 C C . LEU A 1 77 ? 6.894 -0.799 -29.838 1.00 72.25 77 LEU A C 1
ATOM 646 O O . LEU A 1 77 ? 6.576 -0.307 -30.924 1.00 72.25 77 LEU A O 1
ATOM 650 N N . PRO A 1 78 ? 6.729 -2.111 -29.589 1.00 75.75 78 PRO A N 1
ATOM 651 C CA . PRO A 1 78 ? 6.038 -2.986 -30.524 1.00 75.75 78 PRO A CA 1
ATOM 652 C C . PRO A 1 78 ? 4.569 -2.565 -30.664 1.00 75.75 78 PRO A C 1
ATOM 654 O O . PRO A 1 78 ? 3.972 -2.026 -29.735 1.00 75.75 78 PRO A O 1
ATOM 657 N N . SER A 1 79 ? 3.952 -2.880 -31.803 1.00 70.69 79 SER A N 1
ATOM 658 C CA . SER A 1 79 ? 2.582 -2.468 -32.160 1.00 70.69 79 SER A CA 1
ATOM 659 C C . SER A 1 79 ? 1.473 -2.917 -31.192 1.00 70.69 79 SER A C 1
ATOM 661 O O . SER A 1 79 ? 0.344 -2.451 -31.315 1.00 70.69 79 SER A O 1
ATOM 663 N N . GLY A 1 80 ? 1.777 -3.800 -30.236 1.00 69.75 80 GLY A N 1
ATOM 664 C CA . GLY A 1 80 ? 0.856 -4.273 -29.198 1.00 69.75 80 GLY A CA 1
ATOM 665 C C . GLY A 1 80 ? 1.133 -3.756 -27.781 1.00 69.75 80 GLY A C 1
ATOM 666 O O . GLY A 1 80 ? 0.449 -4.196 -26.864 1.00 69.75 80 GLY A O 1
ATOM 667 N N . LEU A 1 81 ? 2.127 -2.880 -27.582 1.00 73.12 81 LEU A N 1
ATOM 668 C CA . LEU A 1 81 ? 2.482 -2.344 -26.266 1.00 73.12 81 LEU A CA 1
ATOM 669 C C . LEU A 1 81 ? 2.476 -0.816 -26.312 1.00 73.12 81 LEU A C 1
ATOM 671 O O . LEU A 1 81 ? 3.328 -0.199 -26.944 1.00 73.12 81 LEU A O 1
ATOM 675 N N . SER A 1 82 ? 1.525 -0.196 -25.628 1.00 78.62 82 SER A N 1
ATOM 676 C CA . SER A 1 82 ? 1.472 1.257 -25.485 1.00 78.62 82 SER A CA 1
ATOM 677 C C . SER A 1 82 ? 2.189 1.725 -24.215 1.00 78.62 82 SER A C 1
ATOM 679 O O . SER A 1 82 ? 2.366 0.970 -23.257 1.00 78.62 82 SER A O 1
ATOM 681 N N . ILE A 1 83 ? 2.561 3.008 -24.166 1.00 76.12 83 ILE A N 1
ATOM 682 C CA . ILE A 1 83 ? 3.087 3.632 -22.938 1.00 76.12 83 ILE A CA 1
ATOM 683 C C . ILE A 1 83 ? 2.063 3.505 -21.796 1.00 76.12 83 ILE A C 1
ATOM 685 O O . ILE A 1 83 ? 2.442 3.232 -20.660 1.00 76.12 83 ILE A O 1
ATOM 689 N N . SER A 1 84 ? 0.764 3.604 -22.093 1.00 76.31 84 SER A N 1
ATOM 690 C CA . SER A 1 84 ? -0.306 3.391 -21.112 1.00 76.31 84 SER A CA 1
ATOM 691 C C . SER A 1 84 ? -0.347 1.966 -20.551 1.00 76.31 84 SER A C 1
ATOM 693 O O . SER A 1 84 ? -0.593 1.794 -19.356 1.00 76.31 84 SER A O 1
ATOM 695 N N . ASP A 1 85 ? -0.067 0.938 -21.358 1.00 77.38 85 ASP A N 1
ATOM 696 C CA . ASP A 1 85 ? -0.023 -0.459 -20.883 1.00 77.38 85 ASP A CA 1
ATOM 697 C C . ASP A 1 85 ? 1.155 -0.681 -19.927 1.00 77.38 85 ASP A C 1
ATOM 699 O O . ASP A 1 85 ? 1.077 -1.451 -18.965 1.00 77.38 85 ASP A O 1
ATOM 703 N N . ILE A 1 86 ? 2.249 0.037 -20.185 1.00 76.94 86 ILE A N 1
ATOM 704 C CA . ILE A 1 86 ? 3.452 0.051 -19.362 1.00 76.94 86 ILE A CA 1
ATOM 705 C C . ILE A 1 86 ? 3.197 0.771 -18.028 1.00 76.94 86 ILE A C 1
ATOM 707 O O . ILE A 1 86 ? 3.524 0.227 -16.972 1.00 76.94 86 ILE A O 1
ATOM 711 N N . GLU A 1 87 ? 2.597 1.965 -18.056 1.00 73.94 87 GLU A N 1
ATOM 712 C CA . GLU A 1 87 ? 2.298 2.762 -16.856 1.00 73.94 87 GLU A CA 1
ATOM 713 C C . GLU A 1 87 ? 1.244 2.091 -15.964 1.00 73.94 87 GLU A C 1
ATOM 715 O O . GLU A 1 87 ? 1.398 2.048 -14.744 1.00 73.94 87 GLU A O 1
ATOM 720 N N . SER A 1 88 ? 0.217 1.487 -16.569 1.00 75.31 88 SER A N 1
ATOM 721 C CA . SER A 1 88 ? -0.837 0.749 -15.858 1.00 75.31 88 SER A CA 1
ATOM 722 C C . SER A 1 88 ? -0.421 -0.653 -15.397 1.00 75.31 88 SER A C 1
ATOM 724 O O . SER A 1 88 ? -1.218 -1.351 -14.750 1.00 75.31 88 SER A O 1
ATOM 726 N N . ALA A 1 89 ? 0.811 -1.065 -15.725 1.00 77.19 89 ALA A N 1
ATOM 727 C CA . ALA A 1 89 ? 1.375 -2.374 -15.424 1.00 77.19 89 ALA A CA 1
ATOM 728 C C . ALA A 1 89 ? 0.528 -3.552 -15.934 1.00 77.19 89 ALA A C 1
ATOM 730 O O . ALA A 1 89 ? 0.481 -4.616 -15.308 1.00 77.19 89 ALA A O 1
ATOM 731 N N . GLU A 1 90 ? -0.184 -3.382 -17.050 1.00 79.44 90 GLU A N 1
ATOM 732 C CA . GLU A 1 90 ? -1.170 -4.370 -17.489 1.00 79.44 90 GLU A CA 1
ATOM 733 C C . GLU A 1 90 ? -0.530 -5.708 -17.88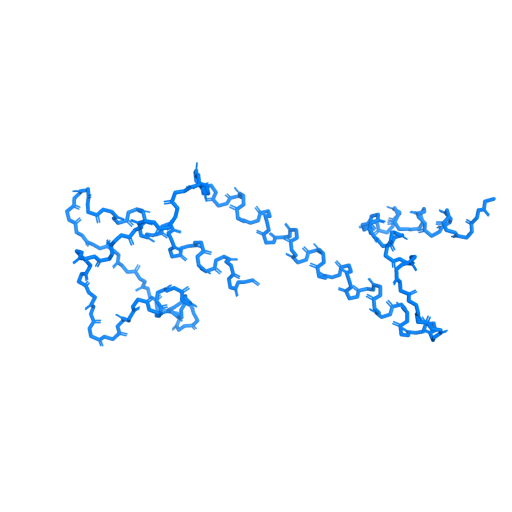4 1.00 79.44 90 GLU A C 1
ATOM 735 O O . GLU A 1 90 ? -1.097 -6.770 -17.616 1.00 79.44 90 GLU A O 1
ATOM 740 N N . PHE A 1 91 ? 0.703 -5.668 -18.394 1.00 81.50 91 PHE A N 1
ATOM 741 C CA . PHE A 1 91 ? 1.514 -6.851 -18.694 1.00 81.50 91 PHE A CA 1
ATOM 742 C C . PHE A 1 91 ? 1.686 -7.781 -17.475 1.00 81.50 91 PHE A C 1
ATOM 744 O O . PHE A 1 91 ? 1.695 -9.001 -17.625 1.00 81.50 91 PHE A O 1
ATOM 751 N N . VAL A 1 92 ? 1.722 -7.241 -16.244 1.00 82.00 92 VAL A N 1
ATOM 752 C CA . VAL A 1 92 ? 1.792 -8.047 -15.009 1.00 82.00 92 VAL A CA 1
ATOM 753 C C . VAL A 1 92 ? 0.509 -8.856 -14.815 1.00 82.00 92 VAL A C 1
ATOM 755 O O . VAL A 1 92 ? 0.564 -10.039 -14.478 1.00 82.00 92 VAL A O 1
ATOM 758 N N . ARG A 1 93 ? -0.658 -8.244 -15.065 1.00 82.25 93 ARG A N 1
ATOM 759 C CA . ARG A 1 93 ? -1.962 -8.928 -14.994 1.00 82.25 93 ARG A CA 1
ATOM 760 C C . ARG A 1 93 ? -2.108 -9.976 -16.095 1.00 82.25 93 ARG A C 1
ATOM 762 O O . ARG A 1 93 ? -2.630 -11.058 -15.833 1.00 82.25 93 ARG A O 1
ATOM 769 N N . ARG A 1 94 ? -1.606 -9.675 -17.295 1.00 84.50 94 ARG A N 1
ATOM 770 C CA . ARG A 1 94 ? -1.598 -10.584 -18.452 1.00 84.50 94 ARG A CA 1
ATOM 771 C C . ARG A 1 94 ? -0.555 -11.706 -18.341 1.00 84.50 94 ARG A C 1
ATOM 773 O O . ARG A 1 94 ? -0.580 -12.627 -19.149 1.00 84.50 94 ARG A O 1
ATOM 780 N N . LYS A 1 95 ? 0.303 -11.682 -17.307 1.00 84.56 95 LYS A N 1
ATOM 781 C CA . LYS A 1 95 ? 1.430 -12.616 -17.104 1.00 84.56 95 LYS A CA 1
ATOM 782 C C . LYS A 1 95 ? 2.417 -12.612 -18.278 1.00 84.56 95 LYS A C 1
ATOM 784 O O . LYS A 1 95 ? 2.978 -13.645 -18.636 1.00 84.56 95 LYS A O 1
ATOM 789 N N . GLU A 1 96 ? 2.622 -11.442 -18.863 1.00 85.94 96 GLU A N 1
ATOM 790 C CA . GLU A 1 96 ? 3.543 -11.214 -19.969 1.00 85.94 96 GLU A CA 1
ATOM 791 C C . GLU A 1 96 ? 4.892 -10.714 -19.444 1.00 85.94 96 GLU A C 1
ATOM 793 O O . GLU A 1 96 ? 4.971 -9.976 -18.458 1.00 85.94 96 GLU A O 1
ATOM 798 N N . ASN A 1 97 ? 5.973 -11.111 -20.114 1.00 83.75 97 ASN A N 1
ATOM 799 C CA . ASN A 1 97 ? 7.319 -10.668 -19.768 1.00 83.75 97 ASN A CA 1
ATOM 800 C C . ASN A 1 97 ? 7.660 -9.390 -20.537 1.00 83.75 97 ASN A C 1
ATOM 802 O O . ASN A 1 97 ? 7.630 -9.383 -21.767 1.00 83.75 97 ASN A O 1
ATOM 806 N N . LEU A 1 98 ? 8.057 -8.338 -19.821 1.00 82.81 98 LEU A N 1
ATOM 807 C CA . LEU A 1 98 ? 8.586 -7.122 -20.428 1.00 82.81 98 LEU A CA 1
ATOM 808 C C . LEU A 1 98 ? 10.114 -7.206 -20.539 1.00 82.81 98 LEU A C 1
ATOM 810 O O . LEU A 1 98 ? 10.808 -7.309 -19.527 1.00 82.81 98 LEU A O 1
ATOM 814 N N . ILE A 1 99 ? 10.640 -7.131 -21.763 1.00 83.50 99 ILE A N 1
ATOM 815 C CA . ILE A 1 99 ? 12.081 -7.152 -22.042 1.00 83.50 99 ILE A CA 1
ATOM 816 C C . ILE A 1 99 ? 12.508 -5.775 -22.550 1.00 83.50 99 ILE A C 1
ATOM 818 O O . ILE A 1 99 ? 12.029 -5.315 -23.583 1.00 83.50 99 ILE A O 1
ATOM 822 N N . LEU A 1 100 ? 13.437 -5.130 -21.841 1.00 81.81 100 LEU A N 1
ATOM 823 C CA . LEU A 1 100 ? 14.038 -3.859 -22.255 1.00 81.81 100 LEU A CA 1
ATOM 824 C C . LEU A 1 100 ? 15.407 -4.122 -22.890 1.00 81.81 100 LEU A C 1
ATOM 826 O O . LEU A 1 100 ? 16.333 -4.546 -22.196 1.00 81.81 100 LEU A O 1
ATOM 830 N N . TYR A 1 101 ? 15.562 -3.844 -24.185 1.00 83.25 101 TYR A N 1
ATOM 831 C CA . TYR A 1 101 ? 16.818 -4.043 -24.917 1.00 83.25 101 TYR A CA 1
ATOM 832 C C . TYR A 1 101 ? 17.271 -2.758 -25.626 1.00 83.25 101 TYR A C 1
ATOM 834 O O . TYR A 1 101 ? 16.467 -1.880 -25.914 1.00 83.25 101 TYR A O 1
ATOM 842 N N . GLY A 1 102 ? 18.583 -2.605 -25.836 1.00 78.38 102 GLY A N 1
ATOM 843 C CA . GLY A 1 102 ? 19.178 -1.430 -26.487 1.00 78.38 102 GLY A CA 1
ATOM 844 C C . GLY A 1 102 ? 20.574 -1.079 -25.959 1.00 78.38 102 GLY A C 1
ATOM 845 O O . GLY A 1 102 ? 20.994 -1.569 -24.907 1.00 78.38 102 GLY A O 1
ATOM 846 N N . ASN A 1 103 ? 21.284 -0.198 -26.666 1.00 75.19 103 ASN A N 1
ATOM 847 C CA . ASN A 1 103 ? 22.658 0.216 -26.339 1.00 75.19 103 ASN A CA 1
ATOM 848 C C . ASN A 1 103 ? 22.796 0.780 -24.917 1.00 75.19 103 ASN A C 1
ATOM 850 O O . ASN A 1 103 ? 21.848 1.322 -24.354 1.00 75.19 103 ASN A O 1
ATOM 854 N N . SER A 1 104 ? 23.970 0.645 -24.294 1.00 74.81 104 SER A N 1
ATOM 855 C CA . SER A 1 104 ? 24.216 1.239 -22.969 1.00 74.81 104 SER A CA 1
ATOM 856 C C . SER A 1 104 ? 23.954 2.753 -22.991 1.00 74.81 104 SER A C 1
ATOM 858 O O . SER A 1 104 ? 24.239 3.412 -23.984 1.00 74.81 104 SER A O 1
ATOM 860 N N . GLY A 1 105 ? 23.377 3.301 -21.918 1.00 67.44 105 GLY A N 1
ATOM 861 C CA . GLY A 1 105 ? 23.060 4.733 -21.819 1.00 67.44 105 GLY A CA 1
ATOM 862 C C . GLY A 1 105 ? 21.690 5.171 -22.359 1.00 67.44 105 GLY A C 1
ATOM 863 O O . GLY A 1 105 ? 21.293 6.296 -22.092 1.00 67.44 105 GLY A O 1
ATOM 864 N N . THR A 1 106 ? 20.901 4.299 -23.001 1.00 69.88 106 THR A N 1
ATOM 865 C CA . THR A 1 106 ? 19.562 4.650 -23.544 1.00 69.88 106 THR A CA 1
ATOM 866 C C . THR A 1 106 ? 18.430 4.728 -22.502 1.00 69.88 106 THR A C 1
ATOM 868 O O . THR A 1 106 ? 17.256 4.585 -22.821 1.00 69.88 106 THR A O 1
ATOM 871 N N . GLY A 1 107 ? 18.750 4.878 -21.214 1.00 70.44 107 GLY A N 1
ATOM 872 C CA . GLY A 1 107 ? 17.731 5.049 -20.170 1.00 70.44 107 GLY A CA 1
ATOM 873 C C . GLY A 1 107 ? 16.934 3.796 -19.772 1.00 70.44 107 GLY A C 1
ATOM 874 O O . GLY A 1 107 ? 16.008 3.919 -18.979 1.00 70.44 107 GLY A O 1
ATOM 875 N N . LYS A 1 108 ? 17.301 2.585 -20.222 1.00 79.69 108 LYS A N 1
ATOM 876 C CA . LYS A 1 108 ? 16.608 1.320 -19.863 1.00 79.69 108 LYS A CA 1
ATOM 877 C C . LYS A 1 108 ? 16.407 1.120 -18.357 1.00 79.69 108 LYS A C 1
ATOM 879 O O . LYS A 1 108 ? 15.308 0.784 -17.932 1.00 79.69 108 LYS A O 1
ATOM 884 N N . SER A 1 109 ? 17.436 1.363 -17.542 1.00 75.44 109 SER A N 1
ATOM 885 C CA . SER A 1 109 ? 17.327 1.247 -16.078 1.00 75.44 109 SER A CA 1
ATOM 886 C C . SER A 1 109 ? 16.391 2.299 -15.481 1.00 75.44 109 SER A C 1
ATOM 888 O O . SER A 1 109 ? 15.703 2.028 -14.503 1.00 75.44 109 SER A O 1
ATOM 890 N N . HIS A 1 110 ? 16.342 3.489 -16.082 1.00 75.12 110 HIS A N 1
ATOM 891 C CA . HIS A 1 110 ? 15.443 4.556 -15.660 1.00 75.12 110 HIS A CA 1
ATOM 892 C C . HIS A 1 110 ? 13.989 4.235 -16.035 1.00 75.12 110 HIS A C 1
ATOM 894 O O . HIS A 1 110 ? 13.090 4.403 -15.215 1.00 75.12 110 HIS A O 1
ATOM 900 N N . LEU A 1 111 ? 13.758 3.690 -17.232 1.00 76.56 111 LEU A N 1
ATOM 901 C CA . LEU A 1 111 ? 12.448 3.203 -17.648 1.00 76.56 111 LEU A CA 1
ATOM 902 C C . LEU A 1 111 ? 11.971 2.057 -16.748 1.00 76.56 111 LEU A C 1
ATOM 904 O O . LEU A 1 111 ? 10.890 2.155 -16.181 1.00 76.56 111 LEU A O 1
ATOM 908 N N . ALA A 1 112 ? 12.791 1.020 -16.536 1.00 77.62 112 ALA A N 1
ATOM 909 C CA . ALA A 1 112 ? 12.473 -0.091 -15.631 1.00 77.62 112 ALA A CA 1
ATOM 910 C C . ALA A 1 112 ? 12.053 0.402 -14.239 1.00 77.62 112 ALA A C 1
ATOM 912 O O . ALA A 1 112 ? 11.105 -0.110 -13.645 1.00 77.62 112 ALA A O 1
ATOM 913 N N . PHE A 1 113 ? 12.729 1.438 -13.744 1.00 75.62 113 PHE A N 1
ATOM 914 C CA . PHE A 1 113 ? 12.385 2.080 -12.487 1.00 75.62 113 PHE A CA 1
ATOM 915 C C . PHE A 1 113 ? 10.998 2.734 -12.530 1.00 75.62 113 PHE A C 1
ATOM 917 O O . PHE A 1 113 ? 10.199 2.494 -11.626 1.00 75.62 113 PHE A O 1
ATOM 924 N N . LYS A 1 114 ? 10.689 3.550 -13.552 1.00 73.31 114 LYS A N 1
ATOM 925 C CA . L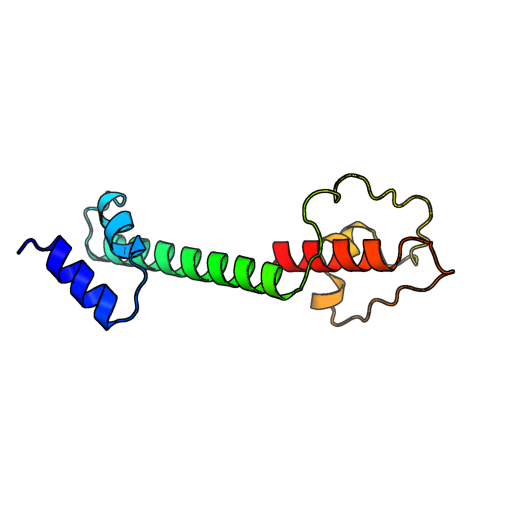YS A 1 114 ? 9.367 4.199 -13.684 1.00 73.31 114 LYS A CA 1
ATOM 926 C C . LYS A 1 114 ? 8.243 3.173 -13.742 1.00 73.31 114 LYS A C 1
ATOM 928 O O . LYS A 1 114 ? 7.230 3.348 -13.075 1.00 73.31 114 LYS A O 1
ATOM 933 N N . ILE A 1 115 ? 8.460 2.086 -14.477 1.00 76.88 115 ILE A N 1
ATOM 934 C CA . ILE A 1 115 ? 7.506 0.980 -14.589 1.00 76.88 115 ILE A CA 1
ATOM 935 C C . ILE A 1 115 ? 7.270 0.350 -13.223 1.00 76.88 115 ILE A C 1
ATOM 937 O O . ILE A 1 115 ? 6.133 0.244 -12.777 1.00 76.88 115 ILE A O 1
ATOM 941 N N . ALA A 1 116 ? 8.342 -0.017 -12.521 1.00 76.31 116 ALA A N 1
ATOM 942 C CA . ALA A 1 116 ? 8.243 -0.614 -11.196 1.00 76.31 116 ALA A CA 1
ATOM 943 C C . ALA A 1 116 ? 7.541 0.311 -10.183 1.00 76.31 116 ALA A C 1
ATOM 945 O O . ALA A 1 116 ? 6.791 -0.172 -9.334 1.00 76.31 116 ALA A O 1
ATOM 946 N N . LEU A 1 117 ? 7.730 1.630 -10.289 1.00 72.00 117 LEU A N 1
ATOM 947 C CA . LEU A 1 117 ? 7.016 2.603 -9.464 1.00 72.00 117 LEU A CA 1
ATOM 948 C C . LEU A 1 117 ? 5.526 2.690 -9.827 1.00 72.00 117 LEU A C 1
ATOM 950 O O . LEU A 1 117 ? 4.697 2.667 -8.920 1.00 72.00 117 LEU A O 1
ATOM 954 N N . GLY A 1 118 ? 5.188 2.736 -11.121 1.00 71.50 118 GLY A N 1
ATOM 955 C CA . GLY A 1 118 ? 3.801 2.710 -11.601 1.00 71.50 118 GLY A CA 1
ATOM 956 C C . GLY A 1 118 ? 3.054 1.476 -11.092 1.00 71.50 118 GLY A C 1
ATOM 957 O O . GLY A 1 118 ? 1.996 1.589 -10.470 1.00 71.50 118 GLY A O 1
ATOM 958 N N . VAL A 1 119 ? 3.681 0.300 -11.212 1.00 72.44 119 VAL A N 1
ATOM 959 C CA . VAL A 1 119 ? 3.175 -0.960 -10.641 1.00 72.44 119 VAL A CA 1
ATOM 960 C C . VAL A 1 119 ? 2.947 -0.821 -9.130 1.00 72.44 119 VAL A C 1
ATOM 962 O O . VAL A 1 119 ? 1.894 -1.203 -8.627 1.00 72.44 119 VAL A O 1
ATOM 965 N N . ALA A 1 120 ? 3.913 -0.261 -8.395 1.00 69.44 120 ALA A N 1
ATOM 966 C CA . ALA A 1 120 ? 3.831 -0.125 -6.942 1.00 69.44 120 ALA A CA 1
ATOM 967 C C . ALA A 1 120 ? 2.761 0.878 -6.474 1.00 69.44 120 ALA A C 1
ATOM 969 O O . ALA A 1 120 ? 2.231 0.710 -5.379 1.00 69.44 120 ALA A O 1
ATOM 970 N N . SER A 1 121 ? 2.430 1.896 -7.277 1.00 64.69 121 SER A N 1
ATOM 971 C CA . SER A 1 121 ? 1.324 2.821 -6.991 1.00 64.69 121 SER A CA 1
ATOM 972 C C . SER A 1 121 ? -0.063 2.240 -7.284 1.00 64.69 121 SER A C 1
ATOM 974 O O . SER A 1 121 ? -1.045 2.704 -6.710 1.00 64.69 121 SER A O 1
ATOM 976 N N . HIS A 1 122 ? -0.151 1.228 -8.152 1.00 61.12 122 HIS A N 1
ATOM 977 C CA . HIS A 1 122 ? -1.407 0.578 -8.544 1.00 61.12 122 HIS A CA 1
ATOM 978 C C . HIS A 1 122 ? -1.741 -0.699 -7.739 1.00 61.12 122 HIS A C 1
ATOM 980 O O . HIS A 1 122 ? -2.779 -1.315 -7.991 1.00 61.12 122 HIS A O 1
ATOM 986 N N . LEU A 1 123 ? -0.895 -1.085 -6.773 1.00 51.75 123 LEU A N 1
ATOM 987 C CA . LEU A 1 123 ? -1.111 -2.164 -5.789 1.00 51.75 123 LEU A CA 1
ATOM 988 C C . LEU A 1 123 ? -1.596 -1.585 -4.457 1.00 51.75 123 LEU A C 1
ATOM 990 O O . LEU A 1 123 ? -2.624 -2.027 -3.894 1.00 51.75 123 LEU A O 1
#

Radius of gyration: 21.87 Å; Cα contacts (8 Å, |Δi|>4): 61; chains: 1; bounding box: 49×27×67 Å

Sequence (123 aa):
MSVIESVAEACKELKLSRNIVDNMQKIQEEDRYKFLLQLFQLEIQHRADNRRQRNIKSAGFYNMKSFSDYVYNDLELPSGLSISDIESAEFVRRKENLILYGNSGTGKSHLAFKIALGVASHL